Protein AF-A0AAP7W523-F1 (afdb_monomer_lite)

Sequence (121 aa):
MAGSVNATKMNKLKNAIQNNIFSVDELSEISKKMSDLGITKEYNEALIKLDFGKYLRGLIDDPPTAMRNPHAHHILFKKGLGQKQKILVQEGQEILRKHGIEPIIGEENLVWAPNTVIGQF

Radius of gyration: 15.48 Å; chains: 1; bounding box: 37×31×44 Å

Organism: Bacillus mycoides (NCBI:txid1405)

Secondary structure (DSSP, 8-state):
--PPP-HHHHHHHHHHHHTT-S-HHHHHHHHHHHHHTT-HHHHHHHHTTS-HHHHHHHHH-SPPTT-SSEEEEESS-SS-SHHHHHHHHHHHHHHHHHTT--TTT-GGGEEEEE---TT--

pLDDT: mean 91.61, std 10.78, range [38.09, 98.12]

Foldseek 3Di:
DLDPDDPVVLLVVLVCLLQVVDDLVVVLVVCVVCVVSVNNVVNLVSLVPHQQQSNLCNVPNDDDPPAAQKGKDFQQDSADDDDVRRVVSVVVCVVCVVVSAHRRRGNVGIDIHHPDDPPDD

Structure (mmCIF, N/CA/C/O backbone):
data_AF-A0AAP7W523-F1
#
_entry.id   AF-A0AAP7W523-F1
#
loop_
_atom_site.group_PDB
_atom_site.id
_atom_site.type_symbol
_atom_site.label_atom_id
_atom_site.label_alt_id
_atom_site.label_comp_id
_atom_site.label_asym_id
_atom_site.label_entity_id
_atom_site.label_seq_id
_atom_site.pdbx_PDB_ins_code
_atom_site.Cartn_x
_atom_site.Cartn_y
_atom_site.Cartn_z
_atom_site.occupancy
_atom_site.B_iso_or_equiv
_atom_site.auth_seq_id
_atom_site.auth_comp_id
_atom_site.auth_asym_id
_atom_site.auth_atom_id
_atom_site.pdbx_PDB_model_num
ATOM 1 N N . MET A 1 1 ? -16.775 10.087 20.679 1.00 38.09 1 MET A N 1
ATOM 2 C CA . MET A 1 1 ? -15.444 10.725 20.746 1.00 38.09 1 MET A CA 1
ATOM 3 C C . MET A 1 1 ? -14.437 9.717 20.226 1.00 38.09 1 MET A C 1
ATOM 5 O O . MET A 1 1 ? -14.287 8.682 20.861 1.00 38.09 1 MET A O 1
ATOM 9 N N . ALA A 1 2 ? -13.830 9.951 19.061 1.00 44.53 2 ALA A N 1
ATOM 10 C CA . ALA A 1 2 ? -12.726 9.111 18.602 1.00 44.53 2 ALA A CA 1
ATOM 11 C C . ALA A 1 2 ? -11.573 9.291 19.600 1.00 44.53 2 ALA A C 1
ATOM 13 O O . ALA A 1 2 ? -11.086 10.408 19.786 1.00 44.53 2 ALA A O 1
ATOM 14 N N . GLY A 1 3 ? -11.218 8.226 20.322 1.00 55.19 3 GLY A N 1
ATOM 15 C CA . GLY A 1 3 ? -10.050 8.238 21.198 1.00 55.19 3 GLY A CA 1
ATOM 16 C C . GLY A 1 3 ? -8.827 8.613 20.368 1.00 55.19 3 GLY A C 1
ATOM 17 O O . GLY A 1 3 ? -8.705 8.156 19.232 1.00 55.19 3 GLY A O 1
ATOM 18 N N . SER A 1 4 ? -7.960 9.484 20.889 1.00 68.38 4 SER A N 1
ATOM 19 C CA . SER A 1 4 ? -6.801 9.933 20.119 1.00 68.38 4 SER A CA 1
ATOM 20 C C . SER A 1 4 ? -6.005 8.718 19.634 1.00 68.38 4 SER A C 1
ATOM 22 O O . SER A 1 4 ? -5.683 7.808 20.406 1.00 68.38 4 SER A O 1
ATOM 24 N N . VAL A 1 5 ? -5.745 8.659 18.326 1.00 78.25 5 VAL A N 1
ATOM 25 C CA . VAL A 1 5 ? -4.971 7.564 17.742 1.00 78.25 5 VAL A CA 1
ATOM 26 C C . VAL A 1 5 ? -3.601 7.570 18.406 1.00 78.25 5 VAL A C 1
ATOM 28 O O . VAL A 1 5 ? -2.840 8.533 18.307 1.00 78.25 5 VAL A O 1
ATOM 31 N N . ASN A 1 6 ? -3.279 6.489 19.114 1.00 91.25 6 ASN A N 1
ATOM 32 C CA . ASN A 1 6 ? -1.995 6.375 19.785 1.00 91.25 6 ASN A CA 1
ATOM 33 C C . ASN A 1 6 ? -0.886 6.234 18.728 1.00 91.25 6 ASN A C 1
ATOM 35 O O . ASN A 1 6 ? -0.712 5.168 18.131 1.00 91.25 6 ASN A O 1
ATOM 39 N N . ALA A 1 7 ? -0.125 7.310 18.517 1.00 90.25 7 ALA A N 1
ATOM 40 C CA . ALA A 1 7 ? 0.925 7.377 17.503 1.00 90.25 7 ALA A CA 1
ATOM 41 C C . ALA A 1 7 ? 1.989 6.278 17.669 1.00 90.25 7 ALA A C 1
ATOM 43 O O . ALA A 1 7 ? 2.478 5.735 16.679 1.00 90.25 7 ALA A O 1
ATOM 44 N N . THR A 1 8 ? 2.318 5.892 18.906 1.00 94.44 8 THR A N 1
ATOM 45 C CA . THR A 1 8 ? 3.270 4.806 19.181 1.00 94.44 8 THR A CA 1
ATOM 46 C C . THR A 1 8 ? 2.738 3.463 18.691 1.00 94.44 8 THR A C 1
ATOM 48 O O . THR A 1 8 ? 3.476 2.718 18.046 1.00 94.44 8 THR A O 1
ATOM 51 N N . LYS A 1 9 ? 1.462 3.148 18.951 1.00 94.62 9 LYS A N 1
ATOM 52 C CA . LYS A 1 9 ? 0.828 1.916 18.452 1.00 94.62 9 LYS A CA 1
ATOM 53 C C . LYS A 1 9 ? 0.730 1.918 16.926 1.00 94.62 9 LYS A C 1
ATOM 55 O O . LYS A 1 9 ? 1.091 0.921 16.308 1.00 94.62 9 LYS A O 1
ATOM 60 N N . MET A 1 10 ? 0.330 3.040 16.325 1.00 95.12 10 MET A N 1
ATOM 61 C CA . MET A 1 10 ? 0.237 3.170 14.867 1.00 95.12 10 MET A CA 1
ATOM 62 C C . MET A 1 10 ? 1.604 2.999 14.189 1.00 95.12 10 MET A C 1
ATOM 64 O O . MET A 1 10 ? 1.725 2.276 13.205 1.00 95.12 10 MET A O 1
ATOM 68 N N . ASN A 1 11 ? 2.664 3.584 14.752 1.00 95.69 11 ASN A N 1
ATOM 69 C CA . ASN A 1 11 ? 4.021 3.401 14.235 1.00 95.69 11 ASN A CA 1
ATOM 70 C C . ASN A 1 11 ? 4.508 1.953 14.366 1.00 95.69 11 ASN A C 1
ATOM 72 O O . ASN A 1 11 ? 5.150 1.451 13.445 1.00 95.69 11 ASN A O 1
ATOM 76 N N . LYS A 1 12 ? 4.192 1.269 15.474 1.00 97.25 12 LYS A N 1
ATOM 77 C CA . LYS A 1 12 ? 4.495 -0.162 15.632 1.00 97.25 12 LYS A CA 1
ATOM 78 C C . LYS A 1 12 ? 3.780 -1.001 14.572 1.00 97.25 12 LYS A C 1
ATOM 80 O O . LYS A 1 12 ? 4.435 -1.814 13.930 1.00 97.25 12 LYS A O 1
ATOM 85 N N . LEU A 1 13 ? 2.486 -0.756 14.350 1.00 97.06 13 LEU A N 1
ATOM 86 C CA . LEU A 1 13 ? 1.706 -1.433 13.313 1.00 97.06 13 LEU A CA 1
ATOM 87 C C . LEU A 1 13 ? 2.299 -1.190 11.920 1.00 97.06 13 LEU A C 1
ATOM 89 O O . LEU A 1 13 ? 2.590 -2.142 11.206 1.00 97.06 13 LEU A O 1
ATOM 93 N N . LYS A 1 14 ? 2.562 0.073 11.565 1.00 97.06 14 LYS A N 1
ATOM 94 C CA . LYS A 1 14 ? 3.205 0.445 10.297 1.00 97.06 14 LYS A CA 1
ATOM 95 C C . LYS A 1 14 ? 4.532 -0.297 10.100 1.00 97.06 14 LYS A C 1
ATOM 97 O O . LYS A 1 14 ? 4.784 -0.831 9.028 1.00 97.06 14 LYS A O 1
ATOM 102 N N . ASN A 1 15 ? 5.380 -0.345 11.127 1.00 97.69 15 ASN A N 1
ATOM 103 C CA . ASN A 1 15 ? 6.663 -1.041 11.043 1.00 97.69 15 ASN A CA 1
ATOM 104 C C . ASN A 1 15 ? 6.485 -2.558 10.893 1.00 97.69 15 ASN A C 1
ATOM 106 O O . ASN A 1 15 ? 7.257 -3.173 10.169 1.00 97.69 15 ASN A O 1
ATOM 110 N N . ALA A 1 16 ? 5.490 -3.163 11.542 1.00 98.12 16 ALA A N 1
ATOM 111 C CA . ALA A 1 16 ? 5.184 -4.580 11.361 1.00 98.12 16 ALA A CA 1
ATOM 112 C C . ALA A 1 16 ? 4.729 -4.883 9.924 1.00 98.12 16 ALA A C 1
ATOM 114 O O . ALA A 1 16 ? 5.247 -5.810 9.307 1.00 98.12 16 ALA A O 1
ATOM 115 N N . ILE A 1 17 ? 3.862 -4.036 9.358 1.00 97.62 17 ILE A N 1
ATOM 116 C CA . ILE A 1 17 ? 3.436 -4.127 7.953 1.00 97.62 17 ILE A CA 1
ATOM 117 C C . ILE A 1 17 ? 4.643 -3.990 7.017 1.00 97.62 17 ILE A C 1
ATOM 119 O O . ILE A 1 17 ? 4.826 -4.825 6.143 1.00 97.62 17 ILE A O 1
ATOM 123 N N . GLN A 1 18 ? 5.525 -3.006 7.238 1.00 97.75 18 GLN A N 1
ATOM 124 C CA . GLN A 1 18 ? 6.725 -2.810 6.408 1.00 97.75 18 GLN A CA 1
ATOM 125 C C . GLN A 1 18 ? 7.656 -4.026 6.369 1.00 97.75 18 GLN A C 1
ATOM 127 O O . GLN A 1 18 ? 8.412 -4.183 5.417 1.00 97.75 18 GLN A O 1
ATOM 132 N N . ASN A 1 19 ? 7.675 -4.818 7.440 1.00 97.56 19 ASN A N 1
ATOM 133 C CA . ASN A 1 19 ? 8.513 -6.009 7.544 1.00 97.56 19 ASN A CA 1
ATOM 134 C C . ASN A 1 19 ? 7.738 -7.289 7.193 1.00 97.56 19 ASN A C 1
ATOM 136 O O . ASN A 1 19 ? 8.171 -8.362 7.598 1.00 97.56 19 ASN A O 1
ATOM 140 N N . ASN A 1 20 ? 6.598 -7.165 6.498 1.00 96.69 20 ASN A N 1
ATOM 141 C CA . ASN A 1 20 ? 5.797 -8.278 5.985 1.00 96.69 20 ASN A CA 1
ATOM 142 C C . ASN A 1 20 ? 5.435 -9.311 7.071 1.00 96.69 20 ASN A C 1
ATOM 144 O O . ASN A 1 20 ? 5.407 -10.509 6.821 1.00 96.69 20 ASN A O 1
ATOM 148 N N . ILE A 1 21 ? 5.175 -8.841 8.301 1.00 97.75 21 ILE A N 1
ATOM 149 C CA . ILE A 1 21 ? 4.821 -9.717 9.434 1.00 97.75 21 ILE A CA 1
ATOM 150 C C . ILE A 1 21 ? 3.428 -10.334 9.250 1.00 97.75 21 ILE A C 1
ATOM 152 O O . ILE A 1 21 ? 3.175 -11.423 9.752 1.00 97.75 21 ILE A O 1
ATOM 156 N N . PHE A 1 22 ? 2.533 -9.627 8.559 1.00 95.19 22 PHE A N 1
ATOM 157 C CA . PHE A 1 22 ? 1.154 -10.045 8.332 1.00 95.19 22 PHE A CA 1
ATOM 158 C C . PHE A 1 22 ? 0.993 -10.627 6.931 1.00 95.19 22 PHE A C 1
ATOM 160 O O . PHE A 1 22 ? 1.526 -10.079 5.963 1.00 95.19 22 PHE A O 1
ATOM 167 N N . SER A 1 23 ? 0.206 -11.691 6.833 1.00 91.75 23 SER A N 1
ATOM 168 C CA . SER A 1 23 ? -0.324 -12.212 5.574 1.00 91.75 23 SER A CA 1
ATOM 169 C C . SER A 1 23 ? -1.320 -11.239 4.927 1.00 91.75 23 SER A C 1
ATOM 171 O O . SER A 1 23 ? -1.833 -10.323 5.573 1.00 91.75 23 SER A O 1
ATOM 173 N N . VAL A 1 24 ? -1.630 -11.454 3.646 1.00 85.94 24 VAL A N 1
ATOM 174 C CA . VAL A 1 24 ? -2.608 -10.644 2.896 1.00 85.94 24 VAL A CA 1
ATOM 175 C C . VAL A 1 24 ? -3.987 -10.649 3.573 1.00 85.94 24 VAL A C 1
ATOM 177 O O . VAL A 1 24 ? -4.595 -9.589 3.733 1.00 85.94 24 VAL A O 1
ATOM 180 N N . ASP A 1 25 ? -4.440 -11.806 4.059 1.00 90.00 25 ASP A N 1
ATOM 181 C CA . ASP A 1 25 ? -5.720 -11.931 4.765 1.00 90.00 25 ASP A CA 1
ATOM 182 C C . ASP A 1 25 ? -5.725 -11.125 6.075 1.00 90.00 25 ASP A C 1
ATOM 184 O O . ASP A 1 25 ? -6.664 -10.375 6.354 1.00 90.00 25 ASP A O 1
ATOM 188 N N . GLU A 1 26 ? -4.638 -11.192 6.853 1.00 93.81 26 GLU A N 1
ATOM 189 C CA . GLU A 1 26 ? -4.490 -10.400 8.079 1.00 93.81 26 GLU A CA 1
ATOM 190 C C . GLU A 1 26 ? -4.456 -8.894 7.795 1.00 93.81 26 GLU A C 1
ATOM 192 O O . GLU A 1 26 ? -5.016 -8.111 8.566 1.00 93.81 26 GLU A O 1
ATOM 197 N N . LEU A 1 27 ? -3.837 -8.467 6.689 1.00 93.25 27 LEU A N 1
ATOM 198 C CA . LEU A 1 27 ? -3.852 -7.064 6.270 1.00 93.25 27 LEU A CA 1
ATOM 199 C C . LEU A 1 27 ? -5.275 -6.596 5.943 1.00 93.25 27 LEU A C 1
ATOM 201 O O . LEU A 1 27 ? -5.667 -5.516 6.393 1.00 93.25 27 LEU A O 1
ATOM 205 N N . SER A 1 28 ? -6.066 -7.419 5.248 1.00 90.25 28 SER A N 1
ATOM 206 C CA . SER A 1 28 ? -7.477 -7.126 4.963 1.00 90.25 28 SER A CA 1
ATOM 207 C C . SER A 1 28 ? -8.298 -6.996 6.252 1.00 90.25 28 SER A C 1
ATOM 209 O O . SER A 1 28 ? -9.050 -6.032 6.442 1.00 90.25 28 SER A O 1
ATOM 211 N N . GLU A 1 29 ? -8.095 -7.905 7.212 1.00 93.56 29 GLU A N 1
ATOM 212 C CA . GLU A 1 29 ? -8.739 -7.813 8.524 1.00 93.56 29 GLU A CA 1
ATOM 213 C C . GLU A 1 29 ? -8.330 -6.562 9.306 1.00 93.56 29 GLU A C 1
ATOM 215 O O . GLU A 1 29 ? -9.169 -5.940 9.967 1.00 93.56 29 GLU A O 1
ATOM 220 N N . ILE A 1 30 ? -7.046 -6.192 9.268 1.00 94.62 30 ILE A N 1
ATOM 221 C CA . ILE A 1 30 ? -6.541 -4.976 9.909 1.00 94.62 30 ILE A CA 1
ATOM 222 C C . ILE A 1 30 ? -7.224 -3.760 9.289 1.00 94.62 30 ILE A C 1
ATOM 224 O O . ILE A 1 30 ? -7.778 -2.949 10.031 1.00 94.62 30 ILE A O 1
ATOM 228 N N . SER A 1 31 ? -7.249 -3.649 7.961 1.00 92.25 31 SER A N 1
ATOM 229 C CA . SER A 1 31 ? -7.901 -2.544 7.252 1.00 92.25 31 SER A CA 1
ATOM 230 C C . SER A 1 31 ? -9.389 -2.440 7.583 1.00 92.25 31 SER A C 1
ATOM 232 O O . SER A 1 31 ? -9.877 -1.344 7.888 1.00 92.25 31 SER A O 1
ATOM 234 N N . LYS A 1 32 ? -10.099 -3.574 7.636 1.00 92.06 32 LYS A N 1
ATOM 235 C CA . LYS A 1 32 ? -11.496 -3.621 8.087 1.00 92.06 32 LYS A CA 1
ATOM 236 C C . LYS A 1 32 ? -11.644 -3.107 9.521 1.00 92.06 32 LYS A C 1
ATOM 238 O O . LYS A 1 32 ? -12.447 -2.210 9.760 1.00 92.06 32 LYS A O 1
ATOM 243 N N . LYS A 1 33 ? -10.812 -3.577 10.458 1.00 94.38 33 LYS A N 1
ATOM 244 C CA . LYS A 1 33 ? -10.819 -3.103 11.857 1.00 94.38 33 LYS A CA 1
ATOM 245 C C . LYS A 1 33 ? -10.535 -1.599 11.957 1.00 94.38 33 LYS A C 1
ATOM 247 O O . LYS A 1 33 ? -11.177 -0.917 12.750 1.00 94.38 33 LYS A O 1
ATOM 252 N N . MET A 1 34 ? -9.611 -1.055 11.160 1.00 93.69 34 MET A N 1
ATOM 253 C CA . MET A 1 34 ? -9.333 0.393 11.136 1.00 93.69 34 MET A CA 1
ATOM 254 C C . MET A 1 34 ? -10.537 1.194 10.625 1.00 93.69 34 MET A C 1
ATOM 256 O O . MET A 1 34 ? -10.803 2.286 11.132 1.00 93.69 34 MET A O 1
ATOM 260 N N . SER A 1 35 ? -11.274 0.643 9.656 1.00 90.62 35 SER A N 1
ATOM 261 C CA . SER A 1 35 ? -12.531 1.210 9.161 1.00 90.62 35 SER A CA 1
ATOM 262 C C . SER A 1 35 ? -13.638 1.177 10.210 1.00 90.62 35 SER A C 1
ATOM 264 O O . SER A 1 35 ? -14.259 2.207 10.461 1.00 90.62 35 SER A O 1
ATOM 266 N N . ASP A 1 36 ? -13.837 0.040 10.877 1.00 93.12 36 ASP A N 1
ATOM 267 C CA . ASP A 1 36 ? -14.846 -0.120 11.932 1.00 93.12 36 ASP A CA 1
ATOM 268 C C . ASP A 1 36 ? -14.579 0.812 13.130 1.00 93.12 36 ASP A C 1
ATOM 270 O O . ASP A 1 36 ? -15.503 1.300 13.779 1.00 93.12 36 ASP A O 1
ATOM 274 N N . LEU A 1 37 ? -13.304 1.114 13.395 1.00 93.06 37 LEU A N 1
ATOM 275 C CA . LEU A 1 37 ? -12.871 2.083 14.406 1.00 93.06 37 LEU A CA 1
ATOM 276 C C . LEU A 1 37 ? -12.967 3.550 13.944 1.00 93.06 37 LEU A C 1
ATOM 278 O O . LEU A 1 37 ? -12.748 4.453 14.753 1.00 93.06 37 LEU A O 1
ATOM 282 N N . GLY A 1 38 ? -13.266 3.805 12.667 1.00 93.38 38 GLY A N 1
ATOM 283 C CA . GLY A 1 38 ? -13.364 5.150 12.097 1.00 93.38 38 GLY A CA 1
ATOM 284 C C . GLY A 1 38 ? -12.023 5.876 11.940 1.00 93.38 38 GLY A C 1
ATOM 285 O O . GLY A 1 38 ? -12.011 7.103 11.888 1.00 93.38 38 GLY A O 1
ATOM 286 N N . ILE A 1 39 ? -10.903 5.143 11.872 1.00 94.00 39 ILE A N 1
ATOM 287 C CA . ILE A 1 39 ? -9.530 5.691 11.814 1.00 94.00 39 ILE A CA 1
ATOM 288 C C . ILE A 1 39 ? -8.811 5.381 10.492 1.00 94.00 39 ILE A C 1
ATOM 290 O O . ILE A 1 39 ? -7.580 5.389 10.409 1.00 94.00 39 ILE A O 1
ATOM 294 N N . THR A 1 40 ? -9.569 5.089 9.430 1.00 90.69 40 THR A N 1
ATOM 295 C CA . THR A 1 40 ? -9.035 4.775 8.093 1.00 90.69 40 THR A CA 1
ATOM 296 C C . THR A 1 40 ? -8.105 5.862 7.566 1.00 90.69 40 THR A C 1
ATOM 298 O O . THR A 1 40 ? -7.109 5.561 6.910 1.00 90.69 40 THR A O 1
ATOM 301 N N . LYS A 1 41 ? -8.408 7.135 7.840 1.00 90.62 41 LYS A N 1
ATOM 302 C CA . LYS A 1 41 ? -7.598 8.256 7.359 1.00 90.62 41 LYS A CA 1
ATOM 303 C C . LYS A 1 41 ? -6.217 8.248 8.013 1.00 90.62 41 LYS A C 1
ATOM 305 O O . LYS A 1 41 ? -5.213 8.288 7.307 1.00 90.62 41 LYS A O 1
ATOM 310 N N . GLU A 1 42 ? -6.166 8.154 9.335 1.00 94.00 42 GLU A N 1
ATOM 311 C CA . GLU A 1 42 ? -4.936 8.117 10.125 1.00 94.00 42 GLU A CA 1
ATOM 312 C C . GLU A 1 42 ? -4.103 6.875 9.794 1.00 94.00 42 GLU A C 1
ATOM 314 O O . GLU A 1 42 ? -2.878 6.958 9.677 1.00 94.00 42 GLU A O 1
ATOM 319 N N . TYR A 1 43 ? -4.769 5.736 9.595 1.00 94.44 43 TYR A N 1
ATOM 320 C CA . TYR A 1 43 ? -4.139 4.504 9.136 1.00 94.44 43 TYR A CA 1
ATOM 321 C C . TYR A 1 43 ? -3.491 4.681 7.755 1.00 94.44 43 TYR A C 1
ATOM 323 O O . TYR A 1 43 ? -2.288 4.460 7.609 1.00 94.44 43 TYR A O 1
ATOM 331 N N . ASN A 1 44 ? -4.230 5.187 6.763 1.00 93.31 44 ASN A N 1
ATOM 332 C CA . ASN A 1 44 ? -3.703 5.432 5.416 1.00 93.31 44 ASN A CA 1
ATOM 333 C C . ASN A 1 44 ? -2.546 6.445 5.422 1.00 93.31 44 ASN A C 1
ATOM 335 O O . ASN A 1 44 ? -1.541 6.256 4.734 1.00 93.31 44 ASN A O 1
ATOM 339 N N . GLU A 1 45 ? -2.647 7.509 6.221 1.00 93.38 45 GLU A N 1
ATOM 340 C CA . GLU A 1 45 ? -1.572 8.492 6.387 1.00 93.38 45 GLU A CA 1
ATOM 341 C C . GLU A 1 45 ? -0.307 7.883 7.007 1.00 93.38 45 GLU A C 1
ATOM 343 O O . GLU A 1 45 ? 0.804 8.318 6.684 1.00 93.38 45 GLU A O 1
ATOM 348 N N . ALA A 1 46 ? -0.446 6.876 7.874 1.00 95.56 46 ALA A N 1
ATOM 349 C CA . ALA A 1 46 ? 0.686 6.117 8.390 1.00 95.56 46 ALA A CA 1
ATOM 350 C C . ALA A 1 46 ? 1.291 5.200 7.315 1.00 95.56 46 ALA A C 1
ATOM 352 O O . ALA A 1 46 ? 2.513 5.204 7.146 1.00 95.56 46 ALA A O 1
ATOM 353 N N . LEU A 1 47 ? 0.460 4.476 6.555 1.00 96.31 47 LEU A N 1
ATOM 354 C CA . LEU A 1 47 ? 0.910 3.566 5.494 1.00 96.31 47 LEU A CA 1
ATOM 355 C C . LEU A 1 47 ? 1.638 4.285 4.351 1.00 96.31 47 LEU A C 1
ATOM 357 O O . LEU A 1 47 ? 2.627 3.782 3.831 1.00 96.31 47 LEU A O 1
ATOM 361 N N . ILE A 1 48 ? 1.221 5.496 3.975 1.00 95.44 48 ILE A N 1
ATOM 362 C CA . ILE A 1 48 ? 1.884 6.263 2.901 1.00 95.44 48 ILE A CA 1
ATOM 363 C C . ILE A 1 48 ? 3.360 6.575 3.228 1.00 95.44 48 ILE A C 1
ATOM 365 O O . ILE A 1 48 ? 4.141 6.855 2.318 1.00 95.44 48 ILE A O 1
ATOM 369 N N . LYS A 1 49 ? 3.753 6.498 4.507 1.00 95.94 49 LYS A N 1
ATOM 370 C CA . LYS A 1 49 ? 5.125 6.721 4.995 1.00 95.94 49 LYS A CA 1
ATOM 371 C C . LYS A 1 49 ? 5.974 5.445 5.043 1.00 95.94 49 LYS A C 1
ATOM 373 O O . LYS A 1 49 ? 7.044 5.469 5.653 1.00 95.94 49 LYS A O 1
ATOM 378 N N . LEU A 1 50 ? 5.482 4.331 4.507 1.00 97.00 50 LEU A N 1
ATOM 379 C CA . LEU A 1 50 ? 6.268 3.112 4.345 1.00 97.00 50 LEU A CA 1
ATOM 380 C C . LEU A 1 50 ? 7.411 3.331 3.349 1.00 97.00 50 LEU A C 1
ATOM 382 O O . LEU A 1 50 ? 7.267 4.057 2.362 1.00 97.00 50 LEU A O 1
ATOM 386 N N . ASP A 1 51 ? 8.521 2.639 3.585 1.00 97.50 51 ASP A N 1
ATOM 387 C CA . ASP A 1 51 ? 9.476 2.329 2.527 1.00 97.50 51 ASP A CA 1
ATOM 388 C C . ASP A 1 51 ? 8.875 1.224 1.648 1.00 97.50 51 ASP A C 1
ATOM 390 O O . ASP A 1 51 ? 8.921 0.038 1.980 1.00 97.50 51 ASP A O 1
ATOM 394 N N . PHE A 1 52 ? 8.266 1.634 0.535 1.00 97.38 52 PHE A N 1
ATOM 395 C CA . PHE A 1 52 ? 7.608 0.714 -0.390 1.00 97.38 52 PHE A CA 1
ATOM 396 C C . PHE A 1 52 ? 8.592 -0.181 -1.141 1.00 97.38 52 PHE A C 1
ATOM 398 O O . PHE A 1 52 ? 8.213 -1.282 -1.516 1.00 97.38 52 PHE A O 1
ATOM 405 N N . GLY A 1 53 ? 9.846 0.244 -1.328 1.00 97.31 53 GLY A N 1
ATOM 406 C CA . GLY A 1 53 ? 10.863 -0.612 -1.934 1.00 97.31 53 GLY A CA 1
ATOM 407 C C . GLY A 1 53 ? 11.234 -1.764 -1.003 1.00 97.31 53 GLY A C 1
ATOM 408 O O . GLY A 1 53 ? 11.330 -2.913 -1.429 1.00 97.31 53 GLY A O 1
ATOM 409 N N . LYS A 1 54 ? 11.390 -1.479 0.294 1.00 97.88 54 LYS A N 1
ATOM 410 C CA . LYS A 1 54 ? 11.580 -2.528 1.301 1.00 97.88 54 LYS A CA 1
ATOM 411 C C . LYS A 1 54 ? 10.358 -3.445 1.409 1.00 97.88 54 LYS A C 1
ATOM 413 O O . LYS A 1 54 ? 10.529 -4.658 1.398 1.00 97.88 54 LYS A O 1
ATOM 418 N N . TYR A 1 55 ? 9.163 -2.864 1.504 1.00 98.00 55 TYR A N 1
ATOM 419 C CA . TYR A 1 55 ? 7.917 -3.617 1.658 1.00 98.00 55 TYR A CA 1
ATOM 420 C C . TYR A 1 55 ? 7.636 -4.540 0.465 1.00 98.00 55 TYR A C 1
ATOM 422 O O . TYR A 1 55 ? 7.317 -5.708 0.665 1.00 98.00 55 TYR A O 1
ATOM 430 N N . LEU A 1 56 ? 7.793 -4.035 -0.766 1.00 97.38 56 LEU A N 1
ATOM 431 C CA . LEU A 1 56 ? 7.535 -4.810 -1.981 1.00 97.38 56 LEU A CA 1
ATOM 432 C C . LEU A 1 56 ? 8.517 -5.974 -2.125 1.00 97.38 56 LEU A C 1
ATOM 434 O O . LEU A 1 56 ? 8.106 -7.070 -2.484 1.00 97.38 56 LEU A O 1
ATOM 438 N N . ARG A 1 57 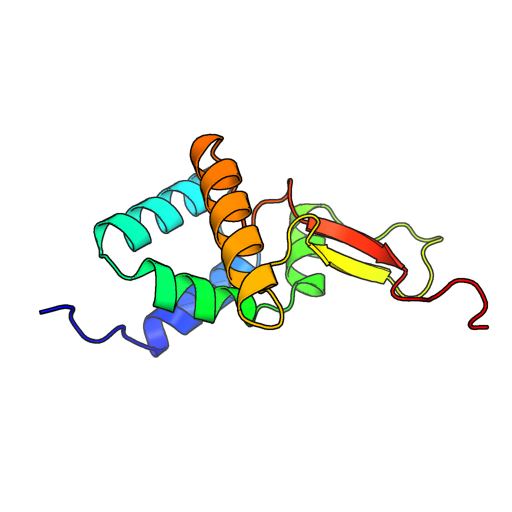? 9.790 -5.770 -1.761 1.00 97.12 57 ARG A N 1
ATOM 439 C CA . ARG A 1 57 ? 10.791 -6.844 -1.759 1.00 97.12 57 ARG A CA 1
ATOM 440 C C . ARG A 1 57 ? 10.397 -8.007 -0.852 1.00 97.12 57 ARG 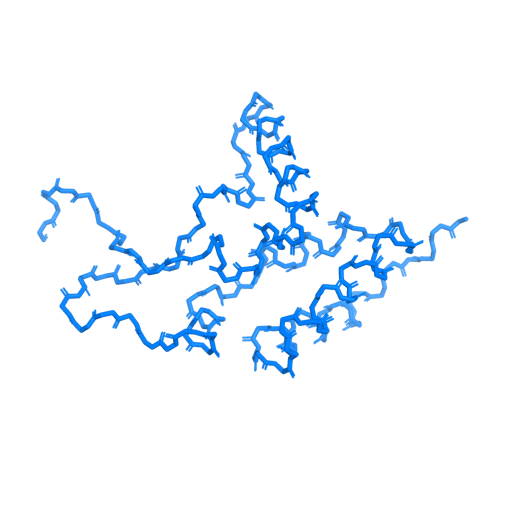A C 1
ATOM 442 O O . ARG A 1 57 ? 10.599 -9.151 -1.222 1.00 97.12 57 ARG A O 1
ATOM 449 N N . GLY A 1 58 ? 9.858 -7.727 0.333 1.00 95.75 58 GLY A N 1
ATOM 450 C CA . GLY A 1 58 ? 9.389 -8.787 1.226 1.00 95.75 58 GLY A CA 1
ATOM 451 C C . GLY A 1 58 ? 8.043 -9.394 0.820 1.00 95.75 58 GLY A C 1
ATOM 452 O O . GLY A 1 58 ? 7.648 -10.390 1.412 1.00 95.75 58 GLY A O 1
ATOM 453 N N . LEU A 1 59 ? 7.343 -8.795 -0.151 1.00 94.12 59 LEU A N 1
ATOM 454 C CA . LEU A 1 59 ? 6.052 -9.268 -0.649 1.00 94.12 59 LEU A CA 1
ATOM 455 C C . LEU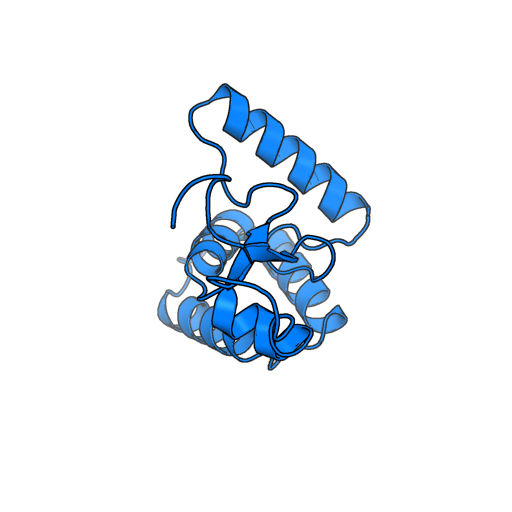 A 1 59 ? 6.200 -10.171 -1.882 1.00 94.12 59 LEU A C 1
ATOM 457 O O . LEU A 1 59 ? 5.595 -11.234 -1.909 1.00 94.12 59 LEU A O 1
ATOM 461 N N . ILE A 1 60 ? 7.008 -9.763 -2.872 1.00 94.50 60 ILE A N 1
ATOM 462 C CA . ILE A 1 60 ? 7.120 -10.438 -4.185 1.00 94.50 60 ILE A CA 1
ATOM 463 C C . ILE A 1 60 ? 8.558 -10.733 -4.632 1.00 94.50 60 ILE A C 1
ATOM 465 O O . ILE A 1 60 ? 8.772 -11.050 -5.799 1.00 94.50 60 ILE A O 1
ATOM 469 N N . ASP A 1 61 ? 9.538 -10.572 -3.743 1.00 95.62 61 ASP A N 1
ATOM 470 C CA . ASP A 1 61 ? 10.980 -10.652 -4.009 1.00 95.62 61 ASP A CA 1
ATOM 471 C C . ASP A 1 61 ? 11.613 -9.417 -4.687 1.00 95.62 61 ASP A C 1
ATOM 473 O O . ASP A 1 61 ? 11.019 -8.344 -4.875 1.00 95.62 61 ASP A O 1
ATOM 477 N N . ASP A 1 62 ? 12.914 -9.544 -4.958 1.00 97.56 62 ASP A N 1
ATOM 478 C CA . ASP A 1 62 ? 13.754 -8.516 -5.558 1.00 97.56 62 ASP A CA 1
ATOM 479 C C . ASP A 1 62 ? 13.259 -8.075 -6.949 1.00 97.56 62 ASP A C 1
ATOM 481 O O . ASP A 1 62 ? 12.678 -8.862 -7.701 1.00 97.56 62 ASP A O 1
ATOM 485 N N . PRO A 1 63 ? 13.518 -6.811 -7.341 1.00 97.06 63 PRO A N 1
ATOM 486 C CA . PRO A 1 63 ? 13.222 -6.362 -8.693 1.00 97.06 63 PRO A CA 1
ATOM 487 C C . PRO A 1 63 ? 13.986 -7.194 -9.735 1.00 97.06 63 PRO A C 1
ATOM 489 O O . PRO A 1 63 ? 15.089 -7.675 -9.458 1.00 97.06 63 PRO A O 1
ATOM 492 N N . PRO A 1 64 ? 13.473 -7.294 -10.976 1.00 95.56 64 PRO A N 1
ATOM 493 C CA . PRO A 1 64 ? 14.176 -7.969 -12.062 1.00 95.56 64 PRO A CA 1
ATOM 494 C C . PRO A 1 64 ? 15.616 -7.464 -12.216 1.00 95.56 64 PRO A C 1
ATOM 496 O O . PRO A 1 64 ? 15.844 -6.259 -12.303 1.00 95.56 64 PRO A O 1
ATOM 499 N N . THR A 1 65 ? 16.592 -8.371 -12.326 1.00 94.50 65 THR A N 1
ATOM 500 C CA . THR A 1 65 ? 18.030 -8.025 -12.339 1.00 94.50 65 THR A CA 1
ATOM 501 C C . THR A 1 65 ? 18.420 -7.049 -13.455 1.00 94.50 65 THR A C 1
ATOM 503 O O . THR A 1 65 ? 19.337 -6.250 -13.295 1.00 94.50 65 THR A O 1
ATOM 506 N N . ALA A 1 66 ? 17.717 -7.084 -14.590 1.00 93.50 66 ALA A N 1
ATOM 507 C CA . ALA A 1 66 ? 17.959 -6.183 -15.717 1.00 93.50 66 ALA A CA 1
ATOM 508 C C . ALA A 1 66 ? 17.331 -4.781 -15.545 1.00 93.50 66 ALA A C 1
ATOM 510 O O . ALA A 1 66 ? 17.561 -3.898 -16.376 1.00 93.50 66 ALA A O 1
ATOM 511 N N . MET A 1 67 ? 16.521 -4.561 -14.503 1.00 92.75 67 MET A N 1
ATOM 512 C CA . MET A 1 67 ? 15.823 -3.298 -14.275 1.00 92.75 67 MET A CA 1
ATOM 513 C C . MET A 1 67 ? 16.795 -2.230 -13.774 1.00 92.75 67 MET A C 1
ATOM 515 O O . MET A 1 67 ? 17.365 -2.331 -12.690 1.00 92.75 67 MET A O 1
ATOM 519 N N . ARG A 1 68 ? 16.961 -1.160 -14.553 1.00 90.38 68 ARG A N 1
ATOM 520 C CA . ARG A 1 68 ? 17.750 0.002 -14.130 1.00 90.38 68 ARG A CA 1
ATOM 521 C C . ARG A 1 68 ? 16.947 0.854 -13.154 1.00 90.38 68 ARG A C 1
ATOM 523 O O . ARG A 1 68 ? 15.793 1.162 -13.429 1.00 90.38 68 ARG A O 1
ATOM 530 N N . ASN A 1 69 ? 17.590 1.272 -12.064 1.00 91.56 69 ASN A N 1
ATOM 531 C CA . ASN A 1 69 ? 17.000 2.122 -11.024 1.00 91.56 69 ASN A CA 1
ATOM 532 C C . ASN A 1 69 ? 15.598 1.643 -10.580 1.00 91.56 69 ASN A C 1
ATOM 534 O O . ASN A 1 69 ? 14.615 2.367 -10.770 1.00 91.56 69 ASN A O 1
ATOM 538 N N . PRO A 1 70 ? 15.477 0.405 -10.067 1.00 94.88 70 PRO A N 1
ATOM 539 C CA . PRO A 1 70 ? 14.185 -0.162 -9.714 1.00 94.88 70 PRO A CA 1
ATOM 540 C C . PRO A 1 70 ? 13.541 0.619 -8.571 1.00 94.88 70 PRO A C 1
ATOM 542 O O . PRO A 1 70 ? 14.189 0.972 -7.584 1.00 94.88 70 PRO A O 1
ATOM 545 N N . HIS A 1 71 ? 12.241 0.850 -8.688 1.00 95.94 71 HIS A N 1
ATOM 546 C CA . HIS A 1 71 ? 11.455 1.534 -7.677 1.00 95.94 71 HIS A CA 1
ATOM 547 C C . HIS A 1 71 ? 10.074 0.887 -7.559 1.00 95.94 71 HIS A C 1
ATOM 549 O O . HIS A 1 71 ? 9.554 0.323 -8.522 1.00 95.94 71 HIS A O 1
ATOM 555 N N . ALA A 1 72 ? 9.486 0.947 -6.367 1.00 96.94 72 ALA A N 1
ATOM 556 C CA . ALA A 1 72 ? 8.136 0.455 -6.140 1.00 96.94 72 ALA A CA 1
ATOM 557 C C . ALA A 1 72 ? 7.128 1.514 -6.603 1.00 96.94 72 ALA A C 1
ATOM 559 O O . ALA A 1 72 ? 7.092 2.634 -6.080 1.00 96.94 72 ALA A O 1
ATOM 560 N N . HIS A 1 73 ? 6.309 1.164 -7.586 1.00 96.06 73 HIS A N 1
ATOM 561 C CA . HIS A 1 73 ? 5.269 2.024 -8.130 1.00 96.06 73 HIS A CA 1
ATOM 562 C C . HIS A 1 73 ? 3.890 1.527 -7.720 1.00 96.06 73 HIS A C 1
ATOM 564 O O . HIS A 1 73 ? 3.618 0.331 -7.717 1.00 96.06 73 HIS A O 1
ATOM 570 N N . HIS A 1 74 ? 3.014 2.478 -7.408 1.00 96.62 74 HIS A N 1
ATOM 571 C CA . HIS A 1 74 ? 1.587 2.224 -7.295 1.00 96.62 74 HIS A CA 1
ATOM 572 C C . HIS A 1 74 ? 0.940 2.337 -8.676 1.00 96.62 74 HIS A C 1
ATOM 574 O O . HIS A 1 74 ? 1.160 3.351 -9.343 1.00 96.62 74 HIS A O 1
ATOM 580 N N . ILE A 1 75 ? 0.127 1.357 -9.082 1.00 96.31 75 ILE A N 1
ATOM 581 C CA . ILE A 1 75 ? -0.630 1.425 -10.348 1.00 96.31 75 ILE A CA 1
ATOM 582 C C . ILE A 1 75 ? -1.702 2.520 -10.236 1.00 96.31 75 ILE A C 1
ATOM 584 O O . ILE A 1 75 ? -1.709 3.485 -11.001 1.00 96.31 75 ILE A O 1
ATOM 588 N N . LEU A 1 76 ? -2.558 2.430 -9.216 1.00 96.94 76 LEU A N 1
ATOM 589 C CA . LEU A 1 76 ? -3.397 3.528 -8.750 1.00 96.94 76 LEU A CA 1
ATOM 590 C C . LEU A 1 76 ? -2.665 4.302 -7.653 1.00 96.94 76 LEU A C 1
ATOM 592 O O . LEU A 1 76 ? -2.342 3.746 -6.606 1.00 96.94 76 LEU A O 1
ATOM 596 N N . PHE A 1 77 ? -2.483 5.611 -7.838 1.00 95.25 77 PHE A N 1
ATOM 597 C CA . PHE A 1 77 ? -1.767 6.453 -6.881 1.00 95.25 77 PHE A CA 1
ATOM 598 C C . PHE A 1 77 ? -2.287 6.339 -5.440 1.00 95.25 77 PHE A C 1
ATOM 600 O O . PHE A 1 77 ? -3.474 6.493 -5.159 1.00 95.25 77 PHE A O 1
ATOM 607 N N . LYS A 1 78 ? -1.359 6.233 -4.484 1.00 93.50 78 LYS A N 1
ATOM 608 C CA . LYS A 1 78 ? -1.662 6.356 -3.047 1.00 93.50 78 LYS A CA 1
ATOM 609 C C . LYS A 1 78 ? -2.172 7.747 -2.642 1.00 93.50 78 LYS A C 1
ATOM 611 O O . LYS A 1 78 ? -2.863 7.882 -1.635 1.00 93.50 78 LYS A O 1
ATOM 616 N N . LYS A 1 79 ? -1.821 8.793 -3.406 1.00 92.62 79 LYS A N 1
ATOM 617 C CA . LYS A 1 79 ? -2.238 10.188 -3.181 1.00 92.62 79 LYS A CA 1
ATOM 618 C C . LYS A 1 79 ? -2.227 10.986 -4.487 1.00 92.62 79 LYS A C 1
ATOM 620 O O . LYS A 1 79 ? -1.201 11.042 -5.155 1.00 92.62 79 LYS A O 1
ATOM 625 N N . GLY A 1 80 ? -3.338 11.651 -4.805 1.00 92.31 80 GLY A N 1
ATOM 626 C CA . GLY A 1 80 ? -3.428 12.570 -5.944 1.00 92.31 80 GLY A CA 1
ATOM 627 C C . GLY A 1 80 ? -2.834 13.964 -5.676 1.00 92.31 80 GLY A C 1
ATOM 628 O O . GLY A 1 80 ? -2.767 14.432 -4.531 1.00 92.31 80 GLY A O 1
ATOM 629 N N . LEU A 1 81 ? -2.452 14.649 -6.752 1.00 94.31 81 LEU A N 1
ATOM 630 C CA . LEU A 1 81 ? -1.999 16.038 -6.817 1.00 94.31 81 LEU A CA 1
ATOM 631 C C . LEU A 1 81 ? -3.160 16.968 -7.203 1.00 94.31 81 LEU A C 1
ATOM 633 O O . LEU A 1 81 ? -3.856 16.767 -8.196 1.00 94.31 81 LEU A O 1
ATOM 637 N N . GLY A 1 82 ? -3.370 18.020 -6.412 1.00 96.75 82 GLY A N 1
ATOM 638 C CA . GLY A 1 82 ? -4.510 18.923 -6.595 1.00 96.75 82 GLY A CA 1
ATOM 639 C C . GLY A 1 82 ? -5.865 18.259 -6.309 1.00 96.75 82 GLY A C 1
ATOM 640 O O . GLY A 1 82 ? -5.954 17.077 -5.984 1.00 96.75 82 GLY A O 1
ATOM 641 N N . GLN A 1 83 ? -6.944 19.038 -6.375 1.00 96.69 83 GLN A N 1
ATOM 642 C CA . GLN A 1 83 ? -8.264 18.558 -5.952 1.00 96.69 83 GLN A CA 1
ATOM 643 C C . GLN A 1 83 ? -8.841 17.500 -6.900 1.00 96.69 83 GLN A C 1
ATOM 645 O O . GLN A 1 83 ? -9.309 16.461 -6.447 1.00 96.69 83 GLN A O 1
ATOM 650 N N . LYS A 1 84 ? -8.769 17.739 -8.216 1.00 97.00 84 LYS A N 1
ATOM 651 C CA . LYS A 1 84 ? -9.361 16.846 -9.225 1.00 97.00 84 LYS A CA 1
ATOM 652 C C . LYS A 1 84 ? -8.755 15.442 -9.176 1.00 97.00 84 LYS A C 1
ATOM 654 O O . LYS A 1 84 ? -9.491 14.466 -9.120 1.00 97.00 84 LYS A O 1
ATOM 659 N N . GLN A 1 85 ? -7.424 15.334 -9.120 1.00 97.19 85 GLN A N 1
ATOM 660 C CA . GLN A 1 85 ? -6.774 14.024 -9.061 1.00 97.19 85 GLN A CA 1
ATOM 661 C C . GLN A 1 85 ? -7.021 13.324 -7.722 1.00 97.19 85 GLN A C 1
ATOM 663 O O . GLN A 1 85 ? -7.148 12.108 -7.701 1.00 97.19 85 GLN A O 1
ATOM 668 N N . LYS A 1 86 ? -7.115 14.056 -6.603 1.00 95.88 86 LYS A N 1
ATOM 669 C CA . LYS A 1 86 ? -7.449 13.448 -5.304 1.00 95.88 86 LYS A CA 1
ATO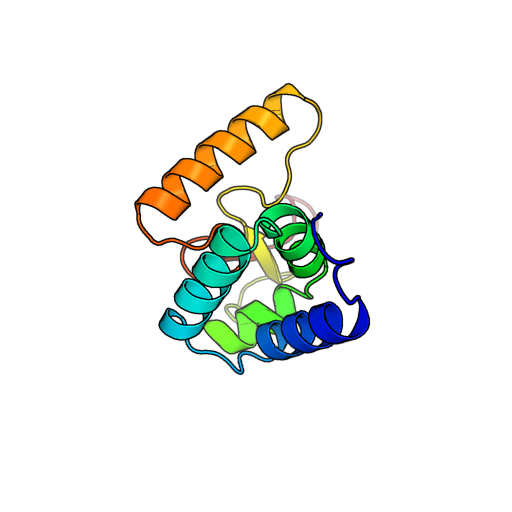M 670 C C . LYS A 1 86 ? -8.828 12.797 -5.303 1.00 95.88 86 LYS A C 1
ATOM 672 O O . LYS A 1 86 ? -8.946 11.712 -4.750 1.00 95.88 86 LYS A O 1
ATOM 677 N N . ILE A 1 87 ? -9.823 13.427 -5.933 1.00 97.12 87 ILE A N 1
ATOM 678 C CA . ILE A 1 87 ? -11.169 12.852 -6.076 1.00 97.12 87 ILE A CA 1
ATOM 679 C C . ILE A 1 87 ? -11.102 11.558 -6.896 1.00 97.12 87 ILE A C 1
ATOM 681 O O . ILE A 1 87 ? -11.577 10.530 -6.432 1.00 97.12 87 ILE A O 1
ATOM 685 N N . LEU A 1 88 ? -10.428 11.580 -8.052 1.00 97.81 88 LEU A N 1
ATOM 686 C CA . LEU A 1 88 ? -10.269 10.387 -8.897 1.00 97.81 88 LEU A CA 1
ATOM 687 C C . LEU A 1 88 ? -9.507 9.260 -8.188 1.00 97.81 88 LEU A C 1
ATOM 689 O O . LEU A 1 88 ? -9.866 8.093 -8.295 1.00 97.81 88 LEU A O 1
ATOM 693 N N . VAL A 1 89 ? -8.456 9.604 -7.439 1.00 96.38 89 VAL A N 1
ATOM 694 C CA . VAL A 1 89 ? -7.715 8.634 -6.628 1.00 96.38 89 VAL A CA 1
ATOM 695 C C . VAL A 1 89 ? -8.618 8.042 -5.554 1.00 96.38 89 VAL A C 1
ATOM 697 O O . VAL A 1 89 ? -8.619 6.830 -5.384 1.00 96.38 89 VAL A O 1
ATOM 700 N N . GLN A 1 90 ? -9.400 8.861 -4.850 1.00 94.75 90 GLN A N 1
ATOM 701 C CA . GLN A 1 90 ? -10.327 8.370 -3.836 1.00 94.75 90 GLN A CA 1
ATOM 702 C C . GLN A 1 90 ? -11.346 7.392 -4.436 1.00 94.75 90 GLN A C 1
ATOM 704 O O . GLN A 1 90 ? -11.493 6.291 -3.910 1.00 94.75 90 GLN A O 1
ATOM 709 N N . GLU A 1 91 ? -11.978 7.756 -5.552 1.00 96.94 91 GLU A N 1
ATOM 710 C CA . GLU A 1 91 ? -12.932 6.898 -6.262 1.00 96.94 91 GLU A CA 1
ATOM 711 C C . GLU A 1 91 ? -12.288 5.571 -6.693 1.00 96.94 91 GLU A C 1
ATOM 713 O O . GLU A 1 91 ? -12.812 4.496 -6.400 1.00 96.94 91 GLU A O 1
ATOM 718 N N . GLY A 1 92 ? -11.096 5.622 -7.295 1.00 97.00 92 GLY A N 1
ATOM 719 C CA . GLY A 1 92 ? -10.343 4.420 -7.653 1.00 97.00 92 GLY A CA 1
ATOM 720 C C . GLY A 1 92 ? -10.038 3.536 -6.441 1.00 97.00 92 GLY A C 1
ATOM 721 O O . GLY A 1 92 ? -10.175 2.317 -6.508 1.00 97.00 92 GLY A O 1
ATOM 722 N N . GLN A 1 93 ? -9.675 4.130 -5.301 1.00 95.31 93 GLN A N 1
ATOM 723 C CA . GLN A 1 93 ? -9.382 3.368 -4.088 1.00 95.31 93 GLN A CA 1
ATOM 724 C C . GLN A 1 93 ? -10.645 2.744 -3.485 1.00 95.31 93 GLN A C 1
ATOM 726 O O . GLN A 1 93 ? -10.574 1.672 -2.889 1.00 95.31 93 GLN A O 1
ATOM 731 N N . GLU A 1 94 ? -11.801 3.396 -3.609 1.00 93.94 94 GLU A N 1
ATOM 732 C CA . GLU A 1 94 ? -13.092 2.813 -3.232 1.00 93.94 94 GLU A CA 1
ATOM 733 C C . GLU A 1 94 ? -13.451 1.620 -4.126 1.00 93.94 94 GLU A C 1
ATOM 735 O O . GLU A 1 94 ? -13.946 0.615 -3.617 1.00 93.94 94 GLU A O 1
ATOM 740 N N . ILE A 1 95 ? -13.147 1.686 -5.427 1.00 96.12 95 ILE A N 1
ATOM 741 C CA . ILE A 1 95 ? -13.312 0.551 -6.349 1.00 96.12 95 ILE A CA 1
ATOM 742 C C . ILE A 1 95 ? -12.414 -0.619 -5.932 1.00 96.12 95 ILE A C 1
ATOM 744 O O . ILE A 1 95 ? -12.917 -1.730 -5.788 1.00 96.12 95 ILE A O 1
ATOM 748 N N . LEU A 1 96 ? -11.124 -0.381 -5.664 1.00 94.69 96 LEU A N 1
ATOM 749 C CA . LEU A 1 96 ? -10.209 -1.441 -5.216 1.00 94.69 96 LEU A CA 1
ATOM 750 C C . LEU A 1 96 ? -10.723 -2.140 -3.947 1.00 94.69 96 LEU A C 1
ATOM 752 O O . LEU A 1 96 ? -10.833 -3.365 -3.923 1.00 94.69 96 LEU A O 1
ATOM 756 N N . ARG A 1 97 ? -11.161 -1.370 -2.939 1.00 90.50 97 ARG A N 1
ATOM 757 C CA . ARG A 1 97 ? -11.712 -1.932 -1.691 1.00 90.50 97 ARG A CA 1
ATOM 758 C C . ARG A 1 97 ? -12.965 -2.780 -1.914 1.00 90.50 97 ARG A C 1
ATOM 760 O O . ARG A 1 97 ? -13.120 -3.801 -1.251 1.00 90.50 97 ARG A O 1
ATOM 767 N N . LYS A 1 98 ? -13.849 -2.404 -2.848 1.00 91.31 98 LYS A N 1
ATOM 768 C CA . LYS A 1 98 ? -15.037 -3.214 -3.198 1.00 91.31 98 LYS A CA 1
ATOM 769 C C . LYS A 1 98 ? -14.669 -4.592 -3.750 1.00 91.31 98 LYS A C 1
ATOM 771 O O . LYS A 1 98 ? -15.464 -5.517 -3.621 1.00 91.31 98 LYS A O 1
ATOM 776 N N . HIS A 1 99 ? -13.482 -4.723 -4.333 1.00 91.94 99 HIS A N 1
ATOM 777 C CA . HIS A 1 99 ? -12.940 -5.979 -4.843 1.00 91.94 99 HIS A CA 1
ATOM 778 C C . HIS A 1 99 ? -11.946 -6.646 -3.881 1.00 91.94 99 HIS A C 1
ATOM 780 O O . HIS A 1 99 ? -11.258 -7.577 -4.279 1.00 91.94 99 HIS A O 1
ATOM 786 N N . GLY A 1 100 ? -11.872 -6.195 -2.623 1.00 89.12 100 GLY A N 1
ATOM 787 C CA . GLY A 1 100 ? -10.975 -6.770 -1.616 1.00 89.12 100 GLY A CA 1
ATOM 788 C C . GLY A 1 100 ? -9.500 -6.407 -1.797 1.00 89.12 100 GLY A C 1
ATOM 789 O O . GLY A 1 100 ? -8.661 -6.958 -1.098 1.00 89.12 100 GLY A O 1
ATOM 790 N N . ILE A 1 101 ? -9.180 -5.474 -2.698 1.00 91.38 101 ILE A N 1
ATOM 791 C CA . ILE A 1 101 ? -7.806 -5.049 -2.973 1.00 91.38 101 ILE A CA 1
ATOM 792 C C . ILE A 1 101 ? -7.458 -3.865 -2.073 1.00 91.38 101 ILE A C 1
ATOM 794 O O . ILE A 1 101 ? -8.118 -2.818 -2.099 1.00 91.38 101 ILE A O 1
ATOM 798 N N . GLU A 1 102 ? -6.380 -4.006 -1.305 1.00 93.44 102 GLU A N 1
ATOM 799 C CA . GLU A 1 102 ? -5.876 -2.941 -0.444 1.00 93.44 102 GLU A CA 1
ATOM 800 C C . GLU A 1 102 ? -5.161 -1.859 -1.271 1.00 93.44 102 GLU A C 1
ATOM 802 O O . GLU A 1 102 ? -4.095 -2.098 -1.838 1.00 93.44 102 GLU A O 1
ATOM 807 N N . PRO A 1 103 ? -5.670 -0.616 -1.325 1.00 94.06 103 PRO A N 1
ATOM 808 C CA . PRO A 1 103 ? -5.198 0.368 -2.299 1.00 94.06 103 PRO A CA 1
ATOM 809 C C . PRO A 1 103 ? -3.774 0.884 -2.062 1.00 94.06 103 PRO A C 1
ATOM 811 O O . PRO A 1 103 ? -3.180 1.466 -2.966 1.00 94.06 103 PRO A O 1
ATOM 814 N N . ILE A 1 104 ? -3.231 0.758 -0.849 1.00 96.12 104 ILE A N 1
ATOM 815 C CA . ILE A 1 104 ? -1.905 1.304 -0.510 1.00 96.12 104 ILE A CA 1
ATOM 816 C C . ILE A 1 104 ? -0.854 0.199 -0.415 1.00 96.12 104 ILE A C 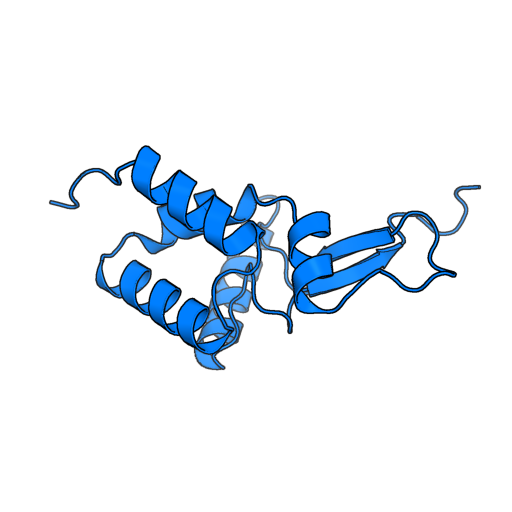1
ATOM 818 O O . ILE A 1 104 ? 0.290 0.430 -0.804 1.00 96.12 104 ILE A O 1
ATOM 822 N N . ILE A 1 105 ? -1.225 -0.967 0.112 1.00 96.06 105 ILE A N 1
ATOM 823 C CA . ILE A 1 105 ? -0.298 -2.052 0.464 1.00 96.06 105 ILE A CA 1
ATOM 824 C C . ILE A 1 105 ? -0.641 -3.393 -0.197 1.00 96.06 105 ILE A C 1
ATOM 826 O O . ILE A 1 105 ? 0.110 -4.345 -0.004 1.00 96.06 105 ILE A O 1
ATOM 830 N N . GLY A 1 106 ? -1.739 -3.474 -0.953 1.00 94.75 106 GLY A N 1
ATOM 831 C CA . GLY A 1 106 ? -2.087 -4.664 -1.724 1.00 94.75 106 GLY A CA 1
ATOM 832 C C . GLY A 1 106 ? -1.059 -4.911 -2.819 1.00 94.75 106 GLY A C 1
ATOM 833 O O . GLY A 1 106 ? -0.630 -3.970 -3.499 1.00 94.75 106 GLY A O 1
ATOM 834 N N . GLU A 1 107 ? -0.657 -6.170 -2.959 1.00 94.19 107 GLU A N 1
ATOM 835 C CA . GLU A 1 107 ? 0.299 -6.625 -3.970 1.00 94.19 107 GLU A CA 1
ATOM 836 C C . GLU A 1 107 ? -0.171 -6.257 -5.378 1.00 94.19 107 GLU A C 1
ATOM 838 O O . GLU A 1 107 ? 0.600 -5.777 -6.201 1.00 94.19 107 GLU A O 1
ATOM 843 N N . GLU A 1 108 ? -1.476 -6.365 -5.616 1.00 94.81 108 GLU A N 1
ATOM 844 C CA . GLU A 1 108 ? -2.127 -6.136 -6.902 1.00 94.81 108 GLU A CA 1
ATOM 845 C C . GLU A 1 108 ? -2.010 -4.685 -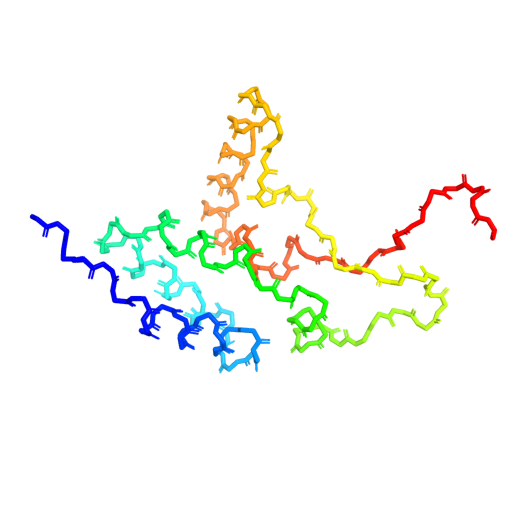7.377 1.00 94.81 108 GLU A C 1
ATOM 847 O O . GLU A 1 108 ? -2.191 -4.404 -8.562 1.00 94.81 108 GLU A O 1
ATOM 852 N N . ASN A 1 109 ? -1.731 -3.752 -6.461 1.00 96.25 109 ASN A N 1
ATOM 853 C CA . ASN A 1 109 ? -1.560 -2.337 -6.770 1.00 96.25 109 ASN A CA 1
ATOM 854 C C . ASN A 1 109 ? -0.097 -1.872 -6.676 1.00 96.25 109 ASN A C 1
ATOM 856 O O . ASN A 1 109 ? 0.160 -0.668 -6.774 1.00 96.25 109 ASN A O 1
ATOM 860 N N . LEU A 1 110 ? 0.855 -2.787 -6.481 1.00 96.56 110 LEU A N 1
ATOM 861 C CA . LEU A 1 110 ? 2.277 -2.493 -6.342 1.00 96.56 110 LEU A CA 1
ATOM 862 C C . LEU A 1 110 ? 3.100 -3.250 -7.383 1.00 96.56 110 LEU A C 1
ATOM 864 O O . LEU A 1 110 ? 2.892 -4.429 -7.634 1.00 96.56 110 LEU A O 1
ATOM 868 N N . VAL A 1 111 ? 4.075 -2.571 -7.984 1.00 96.88 111 VAL A N 1
ATOM 869 C CA . VAL A 1 111 ? 4.929 -3.190 -9.002 1.00 96.88 111 VAL A CA 1
ATOM 870 C C . VAL A 1 111 ? 6.328 -2.591 -9.006 1.00 96.88 111 VAL A C 1
ATOM 872 O O . VAL A 1 111 ? 6.515 -1.401 -8.741 1.00 96.88 111 VAL A O 1
ATOM 875 N N . TRP A 1 112 ? 7.322 -3.410 -9.344 1.00 97.50 112 TRP A N 1
ATOM 876 C CA . TRP A 1 112 ? 8.652 -2.925 -9.690 1.00 97.50 112 TRP A CA 1
ATOM 877 C C . TRP A 1 112 ? 8.626 -2.269 -11.069 1.00 97.50 112 TRP A C 1
ATOM 879 O O . TRP A 1 112 ? 8.241 -2.897 -12.055 1.00 97.50 112 TRP A O 1
ATOM 889 N N . ALA A 1 113 ? 9.079 -1.022 -11.162 1.00 94.69 113 ALA A N 1
ATOM 890 C CA . ALA A 1 113 ? 9.311 -0.371 -12.446 1.00 94.69 113 ALA A CA 1
ATOM 891 C C . ALA A 1 113 ? 10.570 0.512 -12.408 1.00 94.69 113 ALA A C 1
ATOM 893 O O . ALA A 1 113 ? 10.984 0.946 -11.327 1.00 94.69 113 ALA A O 1
ATOM 894 N N . PRO A 1 114 ? 11.200 0.779 -13.568 1.00 92.31 114 PRO A N 1
ATOM 895 C CA . PRO A 1 114 ? 12.314 1.712 -13.649 1.00 92.31 114 PRO A CA 1
ATOM 896 C C . PRO A 1 114 ? 11.873 3.117 -13.239 1.00 92.31 114 PRO A C 1
ATOM 898 O O . PRO A 1 114 ? 10.927 3.668 -13.805 1.00 92.31 114 PRO A O 1
ATOM 901 N N . ASN A 1 115 ? 12.603 3.740 -12.319 1.00 89.62 115 ASN A N 1
ATOM 902 C CA . ASN A 1 115 ? 12.438 5.158 -12.012 1.00 89.62 115 ASN A CA 1
ATOM 903 C C . ASN A 1 115 ? 13.335 6.007 -12.921 1.00 89.62 115 ASN A C 1
ATOM 905 O O . ASN A 1 115 ? 14.230 6.723 -12.465 1.00 89.62 115 ASN A O 1
ATOM 909 N N . THR A 1 116 ? 13.148 5.855 -14.229 1.00 81.31 116 THR A N 1
ATOM 910 C CA . THR A 1 116 ? 13.869 6.610 -15.255 1.00 81.31 116 THR A CA 1
ATOM 911 C C . THR A 1 116 ? 12.915 7.026 -16.365 1.00 81.31 116 THR A C 1
ATOM 913 O O . THR A 1 116 ? 11.966 6.320 -16.704 1.00 81.31 116 THR A O 1
ATOM 916 N N . VAL A 1 117 ? 13.169 8.196 -16.949 1.00 67.44 117 VAL A N 1
ATOM 917 C CA . VAL A 1 117 ? 12.510 8.615 -18.189 1.00 67.44 117 VAL A CA 1
ATOM 918 C C . VAL A 1 117 ? 13.324 8.067 -19.359 1.00 67.44 117 VAL A C 1
ATOM 920 O O . VAL A 1 117 ? 14.557 8.074 -19.311 1.00 67.44 117 VAL A O 1
ATOM 923 N N . ILE A 1 118 ? 12.654 7.605 -20.418 1.00 61.78 118 ILE A N 1
ATOM 924 C CA . ILE A 1 118 ? 13.316 7.213 -21.670 1.00 61.78 118 ILE A CA 1
ATOM 925 C C . ILE A 1 118 ? 14.249 8.358 -22.110 1.00 61.78 118 ILE A C 1
ATOM 927 O O . ILE A 1 118 ? 13.785 9.472 -22.342 1.00 61.78 118 ILE A O 1
ATOM 931 N N . GLY A 1 119 ? 15.557 8.087 -22.201 1.00 57.59 119 GLY A N 1
ATOM 932 C CA . GLY A 1 119 ? 16.577 9.054 -22.637 1.00 57.59 119 GLY A CA 1
ATOM 933 C C . GLY A 1 119 ? 17.449 9.680 -21.539 1.00 57.59 119 GLY A C 1
ATOM 934 O O . GLY A 1 119 ? 18.323 10.477 -21.868 1.00 57.59 119 GLY A O 1
ATOM 935 N N . GLN A 1 120 ? 17.267 9.330 -20.261 1.00 55.41 120 GLN A N 1
ATOM 936 C CA . GLN A 1 120 ? 18.259 9.629 -19.217 1.00 55.41 120 GLN A CA 1
ATOM 937 C C . GLN A 1 120 ? 19.291 8.489 -19.155 1.00 55.41 120 GLN A C 1
ATOM 939 O O . GLN A 1 120 ? 18.930 7.351 -18.844 1.00 55.41 120 GLN A O 1
ATOM 944 N N . PHE A 1 121 ? 20.543 8.793 -19.519 1.00 57.34 121 PHE A N 1
ATOM 945 C CA . PHE A 1 121 ? 21.693 7.877 -19.481 1.00 57.34 121 PHE A CA 1
ATOM 946 C C . PHE A 1 121 ? 22.556 8.131 -18.249 1.00 57.34 121 PHE A C 1
ATOM 948 O O . PHE A 1 121 ? 22.720 9.322 -17.895 1.00 57.34 121 PHE A O 1
#